Protein AF-K9SYT4-F1 (afdb_monomer_lite)

Sequence (67 aa):
MKDFFINVSRYPTYLLSLILGIFIAFFDSLKPWFKNPVTAIAIVGILAGGFAFIAFTLRAMLGLSAA

Foldseek 3Di:
DVVVVVVVVCVVVVVVVVVVVVVVVVVVVCVVQVVDVVSVVVVVCCVVVVVVVVVVVVCVVVVVPDD

Radius of gyration: 21.12 Å; chains: 1; bounding box: 42×25×54 Å

Structure (mmCIF, N/CA/C/O backbone):
data_AF-K9SYT4-F1
#
_entry.id   AF-K9SYT4-F1
#
loop_
_atom_site.group_PDB
_atom_site.id
_atom_site.type_symbol
_atom_site.label_atom_id
_atom_site.label_alt_id
_atom_site.label_comp_id
_atom_site.label_asym_id
_atom_site.label_entity_id
_atom_site.label_seq_id
_atom_site.pdbx_PDB_ins_code
_atom_site.Cartn_x
_atom_site.Cartn_y
_atom_site.Cartn_z
_atom_site.occupancy
_atom_site.B_iso_or_equiv
_atom_site.auth_seq_id
_atom_site.auth_comp_id
_atom_site.auth_asym_id
_atom_site.auth_atom_id
_atom_site.pdbx_PDB_model_num
ATOM 1 N N . MET A 1 1 ? 2.416 16.150 35.882 1.00 80.31 1 MET A N 1
ATOM 2 C CA . MET A 1 1 ? 3.199 15.465 34.822 1.00 80.31 1 MET A CA 1
ATOM 3 C C . MET A 1 1 ? 2.583 14.129 34.406 1.00 80.31 1 MET A C 1
ATOM 5 O O . MET A 1 1 ? 2.420 13.918 33.216 1.00 80.31 1 MET A O 1
ATOM 9 N N . LYS A 1 2 ? 2.207 13.238 35.337 1.00 83.69 2 LYS A N 1
ATOM 10 C CA . LYS A 1 2 ? 1.630 11.915 35.016 1.00 83.69 2 LYS A CA 1
ATOM 11 C C . LYS A 1 2 ? 0.382 11.983 34.120 1.00 83.69 2 LYS A C 1
ATOM 13 O O . LYS A 1 2 ? 0.325 11.287 33.112 1.00 83.69 2 LYS A O 1
ATOM 18 N N . ASP A 1 3 ? -0.555 12.877 34.426 1.00 87.62 3 ASP A N 1
ATOM 19 C CA . ASP A 1 3 ? -1.799 13.018 33.652 1.00 87.62 3 ASP A CA 1
ATOM 20 C C . ASP A 1 3 ? -1.569 13.542 32.228 1.00 87.62 3 ASP A C 1
ATOM 22 O O . ASP A 1 3 ? -2.274 13.152 31.302 1.00 87.62 3 ASP A O 1
ATOM 26 N N . PHE A 1 4 ? -0.526 14.356 32.024 1.00 88.88 4 PHE A N 1
ATOM 27 C CA . PHE A 1 4 ? -0.129 14.831 30.697 1.00 88.88 4 PHE A CA 1
ATOM 28 C C . PHE A 1 4 ? 0.299 13.663 29.802 1.00 88.88 4 PHE A C 1
ATOM 30 O O . PHE A 1 4 ? -0.228 13.507 28.704 1.00 88.88 4 PHE A O 1
ATOM 37 N N . PHE A 1 5 ? 1.189 12.792 30.288 1.00 90.38 5 PHE A N 1
ATOM 38 C CA . PHE A 1 5 ? 1.654 11.638 29.513 1.00 90.38 5 PHE A CA 1
ATOM 39 C C . PHE A 1 5 ? 0.548 10.603 29.270 1.00 90.38 5 PHE A C 1
ATOM 41 O O . PHE A 1 5 ? 0.497 10.026 28.187 1.00 90.38 5 PHE A O 1
ATOM 48 N N . ILE A 1 6 ? -0.368 10.408 30.228 1.00 91.06 6 ILE A N 1
ATOM 49 C CA . ILE A 1 6 ? -1.550 9.545 30.050 1.00 91.06 6 ILE A CA 1
ATOM 50 C C . ILE A 1 6 ? -2.480 10.095 28.966 1.00 91.06 6 ILE A C 1
ATOM 52 O O . ILE A 1 6 ? -3.070 9.324 28.212 1.00 91.06 6 ILE A O 1
ATOM 56 N N . ASN A 1 7 ? -2.639 11.416 28.878 1.00 89.44 7 ASN A N 1
ATOM 57 C CA . ASN A 1 7 ? -3.477 12.011 27.845 1.00 89.44 7 ASN A CA 1
ATOM 58 C C . ASN A 1 7 ? -2.788 11.972 26.471 1.00 89.44 7 ASN A C 1
ATOM 60 O O . ASN A 1 7 ? -3.427 11.666 25.467 1.00 89.44 7 ASN A O 1
ATOM 64 N N . VAL A 1 8 ? -1.472 12.205 26.429 1.00 91.38 8 VAL A N 1
ATOM 65 C CA . VAL A 1 8 ? -0.678 12.158 25.193 1.00 91.38 8 VAL A CA 1
ATOM 66 C C . VAL A 1 8 ? -0.618 10.749 24.598 1.00 91.38 8 VAL A C 1
ATOM 68 O O . VAL A 1 8 ? -0.733 10.591 23.383 1.00 91.38 8 VAL A O 1
ATOM 71 N N . SER A 1 9 ? -0.513 9.710 25.430 1.00 91.38 9 SER A N 1
ATOM 72 C CA . SER A 1 9 ? -0.456 8.319 24.961 1.00 91.38 9 SER A CA 1
ATOM 73 C C . SER A 1 9 ? -1.750 7.824 24.301 1.00 91.38 9 SER A C 1
ATOM 75 O O . SER A 1 9 ? -1.737 6.772 23.666 1.00 91.38 9 SER A O 1
ATOM 77 N N . ARG A 1 10 ? -2.855 8.579 24.392 1.00 91.25 10 ARG A N 1
ATOM 78 C CA . ARG A 1 10 ? -4.125 8.266 23.712 1.00 91.25 10 ARG A CA 1
ATOM 79 C C . ARG A 1 10 ? -4.163 8.732 22.257 1.00 91.25 10 ARG A C 1
ATOM 81 O O . ARG A 1 10 ? -4.883 8.135 21.460 1.00 91.25 10 ARG A O 1
ATOM 88 N N . TYR A 1 11 ? -3.396 9.763 21.891 1.00 92.44 11 TYR A N 1
ATOM 89 C CA . TYR A 1 11 ? -3.392 10.289 20.521 1.00 92.44 11 TYR A CA 1
ATOM 90 C C . TYR A 1 11 ? -2.996 9.254 19.462 1.00 92.44 11 TYR A C 1
ATOM 92 O O . TYR A 1 11 ? -3.688 9.197 18.445 1.00 92.44 11 TYR A O 1
ATOM 100 N N . PRO A 1 12 ? -1.969 8.403 19.669 1.00 93.19 12 PRO A N 1
ATOM 101 C CA . PRO A 1 12 ? -1.655 7.335 18.724 1.00 93.19 12 PRO A CA 1
ATOM 102 C C . PRO A 1 12 ? -2.852 6.423 18.451 1.00 93.19 12 PRO A C 1
ATOM 104 O O . PRO A 1 12 ? -3.127 6.106 17.298 1.00 93.19 12 PRO A O 1
ATOM 107 N N . THR A 1 13 ? -3.611 6.057 19.487 1.00 92.88 13 THR A N 1
ATOM 108 C CA . THR A 1 13 ? -4.801 5.208 19.349 1.00 92.88 13 THR A CA 1
ATOM 109 C C . THR A 1 13 ? -5.898 5.899 18.545 1.00 92.88 13 THR A C 1
ATOM 111 O O . THR A 1 13 ? -6.493 5.279 17.669 1.00 92.88 13 THR A O 1
ATOM 114 N N . TYR A 1 14 ? -6.152 7.187 18.789 1.00 94.50 14 TYR A N 1
ATOM 115 C CA . TYR A 1 14 ? -7.127 7.944 17.997 1.00 94.50 14 TYR A CA 1
ATOM 116 C C . TYR A 1 14 ? -6.699 8.091 16.538 1.00 94.50 14 TYR A C 1
ATOM 118 O O . TYR A 1 14 ? -7.531 7.958 15.642 1.00 94.50 14 TYR A O 1
ATOM 126 N N . LEU A 1 15 ? -5.407 8.315 16.294 1.00 95.62 15 LEU A N 1
ATOM 127 C CA . LEU A 1 15 ? -4.853 8.387 14.948 1.00 95.62 15 LEU A CA 1
ATOM 128 C C . LEU A 1 15 ? -4.994 7.046 14.219 1.00 95.62 15 LEU A C 1
ATOM 130 O O . LEU A 1 15 ? -5.433 7.022 13.074 1.00 95.62 15 LEU A O 1
ATOM 134 N N . LEU A 1 16 ? -4.691 5.934 14.890 1.00 96.31 16 LEU A N 1
ATOM 135 C CA . LEU A 1 16 ? -4.918 4.586 14.369 1.00 96.31 16 LEU A CA 1
ATOM 136 C C . LEU A 1 16 ? -6.387 4.368 14.005 1.00 96.31 16 LEU A C 1
ATOM 138 O O . LEU A 1 16 ? -6.672 3.958 12.884 1.00 96.31 16 LEU A O 1
ATOM 142 N N . SER A 1 17 ? -7.319 4.695 14.902 1.00 96.50 17 SER A N 1
ATOM 143 C CA . SER A 1 17 ? -8.756 4.573 14.628 1.00 96.50 17 SER A CA 1
ATOM 144 C C . SER A 1 17 ? -9.202 5.430 13.443 1.00 96.50 17 SER A C 1
ATOM 146 O O . SER A 1 17 ? -9.988 4.965 12.621 1.00 96.50 17 SER A O 1
ATOM 148 N N . LEU A 1 18 ? -8.685 6.656 13.320 1.00 96.62 18 LEU A N 1
ATOM 149 C CA . LEU A 1 18 ? -8.966 7.536 12.186 1.00 96.62 18 LEU A CA 1
ATOM 150 C C . LEU A 1 18 ? -8.453 6.930 10.874 1.00 96.62 18 LEU A C 1
ATOM 152 O O . LEU A 1 18 ? -9.208 6.827 9.911 1.00 96.62 18 LEU A O 1
ATOM 156 N N . ILE A 1 19 ? -7.187 6.508 10.847 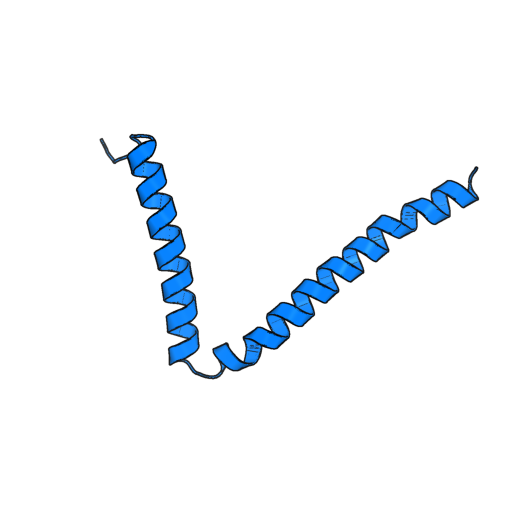1.00 97.19 19 ILE A N 1
ATOM 157 C CA . ILE A 1 19 ? -6.557 5.903 9.669 1.00 97.19 19 ILE A CA 1
ATOM 158 C C . ILE A 1 19 ? -7.333 4.652 9.250 1.00 97.19 19 ILE A C 1
ATOM 160 O O . ILE A 1 19 ? -7.726 4.529 8.092 1.00 97.19 19 ILE A O 1
ATOM 164 N N . LEU A 1 20 ? -7.611 3.749 10.192 1.00 97.50 20 LEU A N 1
ATOM 165 C CA . LEU A 1 20 ? -8.386 2.538 9.929 1.00 97.50 20 LEU A CA 1
ATOM 166 C C . LEU A 1 20 ? -9.793 2.866 9.424 1.00 97.50 20 LEU A C 1
ATOM 168 O O . LEU A 1 20 ? -10.238 2.260 8.454 1.00 97.50 20 LEU A O 1
ATOM 172 N N . GLY A 1 21 ? -10.468 3.850 10.022 1.00 97.06 21 GLY A N 1
ATOM 173 C CA . GLY A 1 21 ? -11.779 4.313 9.569 1.00 97.06 21 GLY A CA 1
ATOM 174 C C . GLY A 1 21 ? -11.762 4.812 8.122 1.00 97.06 21 GLY A C 1
ATOM 175 O O . GLY A 1 21 ? -12.645 4.452 7.345 1.00 97.06 21 GLY A O 1
ATOM 176 N N . ILE A 1 22 ? -10.730 5.569 7.733 1.00 96.81 22 ILE A N 1
ATOM 177 C CA . ILE A 1 22 ? -10.537 6.029 6.349 1.00 96.81 22 ILE A CA 1
ATOM 178 C C . ILE A 1 22 ? -10.366 4.835 5.403 1.00 96.81 22 ILE A C 1
ATOM 180 O O . ILE A 1 22 ? -11.039 4.772 4.374 1.00 96.81 22 ILE A O 1
ATOM 184 N N . PHE A 1 23 ? -9.509 3.871 5.752 1.00 96.62 23 PHE A N 1
ATOM 185 C CA . PHE A 1 23 ? -9.313 2.675 4.930 1.00 96.62 23 PHE A CA 1
ATOM 186 C C . PHE A 1 23 ? -10.602 1.861 4.791 1.00 96.62 23 PHE A C 1
ATOM 188 O O . PHE A 1 23 ? -10.946 1.465 3.679 1.00 96.62 23 PHE A O 1
ATOM 195 N N . ILE A 1 24 ? -11.346 1.651 5.879 1.00 96.12 24 ILE A N 1
ATOM 196 C CA . ILE A 1 24 ? -12.625 0.927 5.850 1.00 96.12 24 ILE A CA 1
ATOM 197 C C . ILE A 1 24 ? -13.622 1.634 4.923 1.00 96.12 24 ILE A C 1
ATOM 199 O O . ILE A 1 24 ? -14.154 0.995 4.018 1.00 96.12 24 ILE A O 1
ATOM 203 N N . ALA A 1 25 ? -13.822 2.947 5.080 1.00 95.81 25 ALA A N 1
ATOM 204 C CA . ALA A 1 25 ? -14.747 3.720 4.246 1.00 95.81 25 ALA A CA 1
ATOM 205 C C . ALA A 1 25 ? -14.354 3.708 2.757 1.00 95.81 25 ALA A C 1
ATOM 207 O O . ALA A 1 25 ? -15.210 3.599 1.870 1.00 95.81 25 ALA A O 1
ATOM 208 N N . PHE A 1 26 ? -13.051 3.778 2.475 1.00 94.62 26 PHE A N 1
ATOM 209 C CA . PHE A 1 26 ? -12.519 3.647 1.125 1.00 94.62 26 PHE A CA 1
ATOM 210 C C . PHE A 1 26 ? -12.836 2.265 0.536 1.00 94.62 26 PHE A C 1
ATOM 212 O O . PHE A 1 26 ? -13.469 2.180 -0.516 1.00 94.62 26 PHE A O 1
ATOM 219 N N . PHE A 1 27 ? -12.478 1.175 1.223 1.00 91.50 27 PHE A N 1
ATOM 220 C CA . PHE A 1 27 ? -12.731 -0.181 0.724 1.00 91.50 27 PHE A CA 1
ATOM 221 C C . PHE A 1 27 ? -14.225 -0.500 0.602 1.00 91.50 27 PHE A C 1
ATOM 223 O O . PHE A 1 27 ? -14.622 -1.163 -0.358 1.00 91.50 27 PHE A O 1
ATOM 230 N N . ASP A 1 28 ? -15.065 0.006 1.505 1.00 93.69 28 ASP A N 1
ATOM 231 C CA . ASP A 1 28 ? -16.521 -0.115 1.405 1.00 93.69 28 ASP A CA 1
ATOM 232 C C . ASP A 1 28 ? -17.067 0.522 0.126 1.00 93.69 28 ASP A C 1
ATOM 234 O O . ASP A 1 28 ? -17.923 -0.065 -0.539 1.00 93.69 28 ASP A O 1
ATOM 238 N N . SER A 1 29 ? -16.513 1.668 -0.271 1.00 89.06 29 SER A N 1
ATOM 239 C CA . SER A 1 29 ? -16.871 2.341 -1.523 1.00 89.06 29 SER A CA 1
ATOM 240 C C . SER A 1 29 ? -16.429 1.551 -2.764 1.00 89.06 29 SER A C 1
ATOM 242 O O . SER A 1 29 ? -17.074 1.636 -3.810 1.00 89.06 29 SER A O 1
ATOM 244 N N . LEU A 1 30 ? -15.368 0.741 -2.655 1.00 88.12 30 LEU A N 1
ATOM 245 C CA . LEU A 1 30 ? -14.879 -0.126 -3.734 1.00 88.12 30 LEU A CA 1
ATOM 246 C C . LEU A 1 30 ? -15.637 -1.462 -3.835 1.00 88.12 30 LEU A C 1
ATOM 248 O O . LEU A 1 30 ? -15.682 -2.049 -4.918 1.00 88.12 30 LEU A O 1
ATOM 252 N N . LYS A 1 31 ? -16.273 -1.950 -2.760 1.00 87.62 31 LYS A N 1
ATOM 253 C CA . LYS A 1 31 ? -17.008 -3.237 -2.752 1.00 87.62 31 LYS A CA 1
ATOM 254 C C . LYS A 1 31 ? -17.974 -3.435 -3.935 1.00 87.62 31 LYS A C 1
ATOM 256 O O . LYS A 1 31 ? -17.990 -4.538 -4.482 1.00 87.62 31 LYS A O 1
ATOM 261 N N . PRO A 1 32 ? -18.779 -2.442 -4.371 1.00 87.88 32 PRO A N 1
ATOM 262 C CA . PRO A 1 32 ? -19.707 -2.622 -5.489 1.00 87.88 32 PRO A CA 1
ATOM 263 C C . PRO A 1 32 ? -19.015 -2.969 -6.810 1.00 87.88 32 PRO A C 1
ATOM 265 O O . PRO A 1 32 ? -19.589 -3.678 -7.632 1.00 87.88 32 PRO A O 1
ATOM 268 N N . TRP A 1 33 ? -17.778 -2.513 -7.004 1.00 86.62 33 TRP A N 1
ATOM 269 C CA . TRP A 1 33 ? -17.028 -2.692 -8.243 1.00 86.62 33 TRP A CA 1
ATOM 270 C C . TRP A 1 33 ? -16.565 -4.141 -8.408 1.00 86.62 33 TRP A C 1
ATOM 272 O O . TRP A 1 33 ? -16.486 -4.640 -9.524 1.00 86.62 33 TRP A O 1
ATOM 282 N N . PHE A 1 34 ? -16.357 -4.853 -7.298 1.00 86.62 34 PHE A N 1
ATOM 283 C CA . PHE A 1 34 ? -16.015 -6.276 -7.300 1.00 86.62 34 PHE A CA 1
ATOM 284 C C . PHE A 1 34 ? -17.224 -7.203 -7.491 1.00 86.62 34 PHE A C 1
ATOM 286 O O . PHE A 1 34 ? -17.042 -8.407 -7.655 1.00 86.62 34 PHE A O 1
ATOM 293 N N . LYS A 1 35 ? -18.460 -6.676 -7.505 1.00 89.62 35 LYS A N 1
ATOM 294 C CA . LYS A 1 35 ? -19.662 -7.481 -7.795 1.00 89.62 35 LYS A CA 1
ATOM 295 C C . LYS A 1 35 ? -19.762 -7.879 -9.267 1.00 89.62 35 LYS A C 1
ATOM 297 O O . LYS A 1 35 ? -20.384 -8.890 -9.576 1.00 89.62 35 LYS A O 1
ATOM 302 N N . ASN A 1 36 ? -19.182 -7.084 -10.167 1.00 91.62 36 ASN A N 1
ATOM 303 C CA . ASN A 1 36 ? -19.117 -7.411 -11.585 1.00 91.62 36 ASN A CA 1
ATOM 304 C C . ASN A 1 36 ? -17.742 -8.029 -11.900 1.00 91.62 36 AS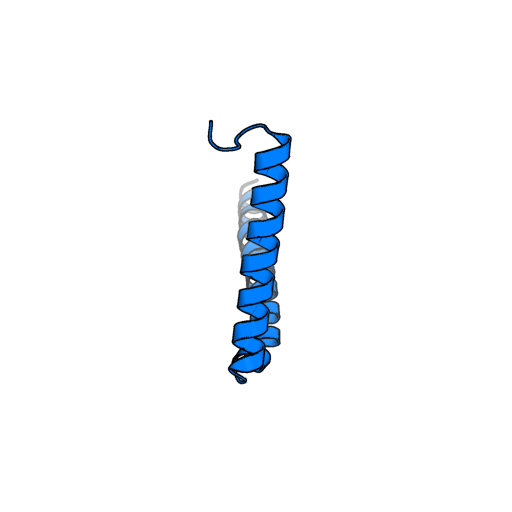N A C 1
ATOM 306 O O . ASN A 1 36 ? -16.728 -7.346 -11.722 1.00 91.62 36 ASN A O 1
ATOM 310 N N . PRO A 1 37 ? -17.681 -9.283 -12.390 1.00 89.56 37 PRO A N 1
ATOM 311 C CA . PRO A 1 37 ? -16.413 -9.953 -12.678 1.00 89.56 37 PRO A CA 1
ATOM 312 C C . PRO A 1 37 ? -15.561 -9.191 -13.701 1.00 89.56 37 PRO A C 1
ATOM 314 O O . PRO A 1 37 ? -14.340 -9.177 -13.580 1.00 89.56 37 PRO A O 1
ATOM 317 N N . VAL A 1 38 ? -16.179 -8.495 -14.661 1.00 94.75 38 VAL A N 1
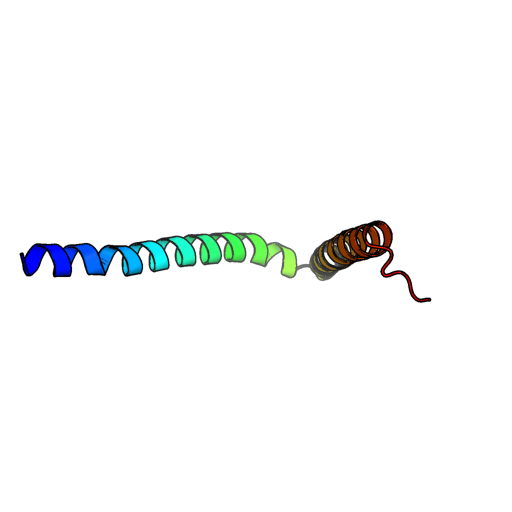ATOM 318 C CA . VAL A 1 38 ? -15.453 -7.704 -15.669 1.00 94.75 38 VAL A CA 1
ATOM 319 C C . VAL A 1 38 ? -14.734 -6.524 -15.019 1.00 94.75 38 VAL A C 1
ATOM 321 O O . VAL A 1 38 ? -13.543 -6.323 -15.247 1.00 94.75 38 VAL A O 1
ATOM 324 N N . THR A 1 39 ? -15.431 -5.768 -14.170 1.00 93.00 39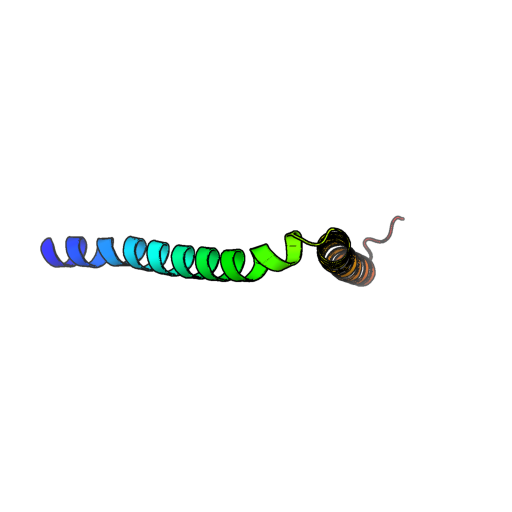 T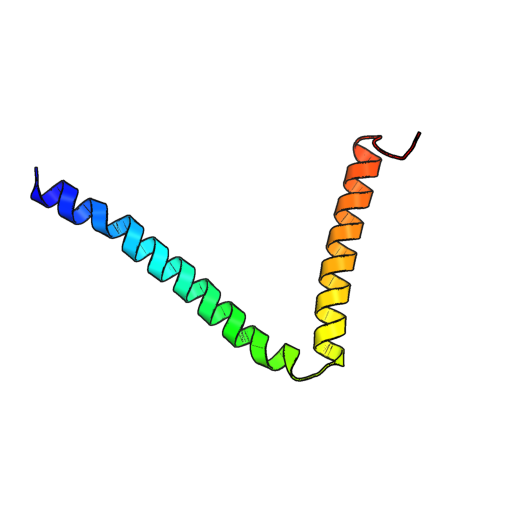HR A N 1
ATOM 325 C CA . THR A 1 39 ? -14.854 -4.620 -13.460 1.00 93.00 39 THR A CA 1
ATOM 326 C C . THR A 1 39 ? -13.761 -5.063 -12.488 1.00 93.00 39 THR A C 1
ATOM 328 O O . THR A 1 39 ? -12.719 -4.415 -12.406 1.00 93.00 39 THR A O 1
ATOM 331 N N . ALA A 1 40 ? -13.946 -6.199 -11.808 1.00 90.44 40 ALA A N 1
ATOM 332 C CA . ALA A 1 40 ? -12.926 -6.780 -10.939 1.00 90.44 40 ALA A CA 1
ATOM 333 C C . ALA A 1 40 ? -11.641 -7.124 -11.715 1.00 90.44 40 ALA A C 1
ATOM 335 O O . ALA A 1 40 ? -10.549 -6.726 -11.307 1.00 90.44 40 ALA A O 1
ATOM 336 N N . ILE A 1 41 ? -11.769 -7.804 -12.860 1.00 94.62 41 ILE A N 1
ATOM 337 C CA . ILE A 1 41 ? -10.632 -8.147 -13.729 1.00 94.62 41 ILE A CA 1
ATOM 338 C C . ILE A 1 41 ? -9.958 -6.881 -14.268 1.00 94.62 41 ILE A C 1
ATOM 340 O O . ILE A 1 41 ? -8.732 -6.806 -14.273 1.00 94.62 41 ILE A O 1
ATOM 344 N N . ALA A 1 42 ? -10.732 -5.870 -14.670 1.00 94.88 42 ALA A N 1
ATOM 345 C CA . ALA A 1 42 ? -10.189 -4.603 -15.154 1.00 94.88 42 ALA A CA 1
ATOM 346 C C . ALA A 1 42 ? -9.351 -3.887 -14.080 1.00 94.88 42 ALA A C 1
ATOM 348 O O . ALA A 1 42 ? -8.239 -3.448 -14.370 1.00 94.88 42 ALA A O 1
ATOM 349 N N . ILE A 1 43 ? -9.837 -3.821 -12.834 1.00 93.31 43 ILE A N 1
ATOM 350 C CA . ILE A 1 43 ? -9.092 -3.230 -11.710 1.00 93.31 43 ILE A CA 1
ATOM 351 C C . ILE A 1 43 ? -7.777 -3.977 -11.482 1.00 93.31 43 ILE A C 1
ATOM 353 O O . ILE A 1 43 ? -6.720 -3.353 -11.397 1.00 93.31 43 ILE A O 1
ATOM 357 N N . VAL A 1 44 ? -7.825 -5.310 -11.415 1.00 94.00 44 VAL A N 1
ATOM 358 C CA . VAL A 1 44 ? -6.624 -6.131 -11.205 1.00 94.00 44 VAL A CA 1
ATOM 359 C C . VAL A 1 44 ? -5.640 -5.966 -12.362 1.00 94.00 44 VAL A C 1
ATOM 361 O O . VAL A 1 44 ? -4.446 -5.799 -12.125 1.00 94.00 44 VAL A O 1
ATOM 364 N N . GLY A 1 45 ? -6.129 -5.951 -13.603 1.00 96.56 45 GLY A N 1
ATOM 365 C CA . GLY A 1 45 ? -5.312 -5.750 -14.796 1.00 96.56 45 GLY A CA 1
ATOM 366 C C . GLY A 1 45 ? -4.620 -4.388 -14.815 1.00 96.56 45 GLY A C 1
ATOM 367 O O . GLY A 1 45 ? -3.427 -4.320 -15.099 1.00 96.56 45 GLY A O 1
ATOM 368 N N . ILE A 1 46 ? -5.328 -3.315 -14.447 1.00 96.38 46 ILE A N 1
ATOM 369 C CA . ILE A 1 46 ? -4.747 -1.968 -14.340 1.00 96.38 46 ILE A CA 1
ATOM 370 C C . ILE A 1 46 ? -3.693 -1.916 -13.232 1.00 96.38 46 ILE A C 1
ATOM 372 O O . ILE A 1 46 ? -2.617 -1.363 -13.449 1.00 96.38 46 ILE A O 1
ATOM 376 N N . LEU A 1 47 ? -3.962 -2.503 -12.063 1.00 96.44 47 LEU A N 1
ATOM 377 C CA . LEU A 1 47 ? -3.009 -2.514 -10.950 1.00 96.44 47 LEU A CA 1
ATOM 378 C C . LEU A 1 47 ? -1.745 -3.308 -11.294 1.00 96.44 47 LEU A C 1
ATOM 380 O O . LEU A 1 47 ? -0.637 -2.799 -11.132 1.00 96.44 47 LEU A O 1
ATOM 384 N N . ALA A 1 48 ? -1.901 -4.529 -11.805 1.00 97.50 48 ALA A N 1
ATOM 385 C CA . ALA A 1 48 ? -0.780 -5.376 -12.197 1.00 97.50 48 ALA A CA 1
ATOM 386 C C . ALA A 1 48 ? 0.000 -4.770 -13.371 1.00 97.50 48 ALA A C 1
ATOM 388 O O . ALA A 1 48 ? 1.227 -4.724 -13.334 1.00 97.50 48 ALA A O 1
ATOM 389 N N . GLY A 1 49 ? -0.702 -4.262 -14.386 1.00 98.00 49 GLY A N 1
ATOM 390 C CA . GLY A 1 49 ? -0.104 -3.623 -15.555 1.00 98.00 49 GLY A CA 1
ATOM 391 C C . GLY A 1 49 ? 0.628 -2.330 -15.207 1.00 98.00 49 GLY A C 1
ATOM 392 O O . GLY A 1 49 ? 1.761 -2.141 -15.636 1.00 98.00 49 GLY A O 1
ATOM 393 N N . GLY A 1 50 ? 0.031 -1.471 -14.379 1.00 97.69 50 GLY A N 1
ATOM 394 C CA . GLY A 1 50 ? 0.664 -0.244 -13.895 1.00 97.69 50 GLY A CA 1
ATOM 395 C C . GLY A 1 50 ? 1.890 -0.530 -13.030 1.00 97.69 50 GLY A C 1
ATOM 396 O O . GLY A 1 50 ? 2.937 0.090 -13.218 1.00 97.69 50 GLY A O 1
ATOM 397 N N . PHE A 1 51 ? 1.800 -1.517 -12.135 1.00 97.75 51 PHE A N 1
ATOM 398 C CA . PHE A 1 51 ? 2.944 -1.951 -11.336 1.00 97.75 51 PHE A CA 1
ATOM 399 C C . PHE A 1 51 ? 4.066 -2.520 -12.212 1.00 97.75 51 PHE A C 1
ATOM 401 O O . PHE A 1 51 ? 5.218 -2.120 -12.061 1.00 97.75 51 PHE A O 1
ATOM 408 N N . ALA A 1 52 ? 3.737 -3.402 -13.159 1.00 97.50 52 ALA A N 1
ATOM 409 C CA . ALA A 1 52 ? 4.700 -3.962 -14.103 1.00 97.50 52 ALA A CA 1
ATOM 410 C C . ALA A 1 52 ? 5.345 -2.872 -14.968 1.00 97.50 52 ALA A C 1
ATOM 412 O O . ALA A 1 52 ? 6.560 -2.878 -15.138 1.00 97.50 52 ALA A O 1
ATOM 413 N N . PHE A 1 53 ? 4.560 -1.907 -15.457 1.00 97.62 53 PHE A N 1
ATOM 414 C CA . PHE A 1 53 ? 5.055 -0.758 -16.211 1.00 97.62 53 PHE A CA 1
ATOM 415 C C . PHE A 1 53 ? 6.102 0.017 -15.407 1.00 97.62 53 PHE A C 1
ATOM 417 O O . PHE A 1 53 ? 7.235 0.152 -15.861 1.00 97.62 53 PHE A O 1
ATOM 424 N N . ILE A 1 54 ? 5.768 0.436 -14.181 1.00 97.62 54 ILE A N 1
ATOM 425 C CA . ILE A 1 54 ? 6.703 1.153 -13.302 1.00 97.62 54 ILE A CA 1
ATOM 426 C C . ILE A 1 54 ? 7.945 0.299 -13.02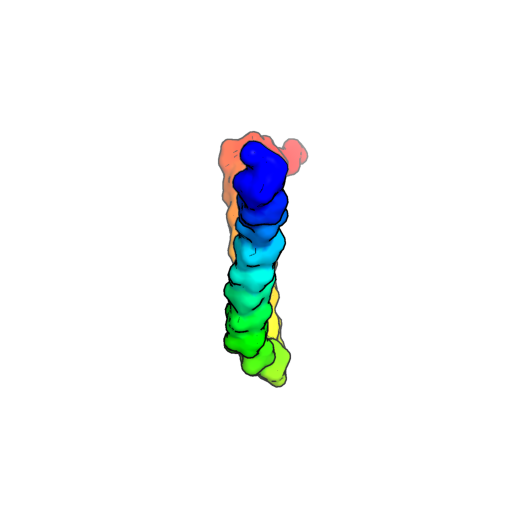4 1.00 97.62 54 ILE A C 1
ATOM 428 O O . ILE A 1 54 ? 9.067 0.787 -13.155 1.00 97.62 54 ILE A O 1
ATOM 432 N N . ALA A 1 55 ? 7.765 -0.976 -12.673 1.00 96.06 55 ALA A N 1
ATOM 433 C CA . ALA A 1 55 ? 8.866 -1.881 -12.363 1.00 96.06 55 ALA A CA 1
ATOM 434 C C . ALA A 1 55 ? 9.818 -2.055 -13.554 1.00 96.06 55 ALA A C 1
ATOM 436 O O . ALA A 1 55 ? 11.033 -1.970 -13.381 1.00 96.06 55 ALA A O 1
ATOM 437 N N . PHE A 1 56 ? 9.294 -2.253 -14.765 1.00 95.62 56 PHE A N 1
ATOM 438 C CA . PHE A 1 56 ? 10.106 -2.384 -15.973 1.00 95.62 56 PHE A CA 1
ATOM 439 C C . PHE A 1 56 ? 10.791 -1.077 -16.357 1.00 95.62 56 PHE A C 1
ATOM 441 O O . PHE A 1 56 ? 11.972 -1.108 -16.700 1.00 95.62 56 PHE A O 1
ATOM 448 N N . THR A 1 57 ? 10.109 0.064 -16.243 1.00 96.00 57 THR A N 1
ATOM 449 C CA . THR A 1 57 ? 10.723 1.376 -16.477 1.00 96.00 57 THR A CA 1
ATOM 450 C C . THR A 1 57 ? 11.879 1.621 -15.512 1.00 96.00 57 THR A C 1
ATOM 452 O O . THR A 1 57 ? 12.982 1.934 -15.954 1.00 96.00 57 THR A O 1
ATOM 455 N N . LEU A 1 58 ? 11.669 1.413 -14.210 1.00 96.44 58 LEU A N 1
ATOM 456 C CA . LEU A 1 58 ? 12.727 1.562 -13.209 1.00 96.44 58 LEU A CA 1
ATOM 457 C C . LEU A 1 58 ? 13.874 0.584 -13.458 1.00 96.44 58 LEU A C 1
ATOM 459 O O . LEU A 1 58 ? 15.036 0.976 -13.421 1.00 96.44 58 LEU A O 1
ATOM 463 N N . ARG A 1 59 ? 13.569 -0.678 -13.772 1.00 94.62 59 ARG A N 1
ATOM 464 C CA . ARG A 1 59 ? 14.583 -1.690 -14.086 1.00 94.62 59 ARG A CA 1
ATOM 465 C C . ARG A 1 59 ? 15.436 -1.286 -15.291 1.00 94.62 59 ARG A C 1
ATOM 467 O O . ARG A 1 59 ? 16.651 -1.465 -15.249 1.00 94.62 59 ARG A O 1
ATOM 474 N N . ALA A 1 60 ? 14.816 -0.731 -16.332 1.00 94.00 60 ALA A N 1
ATOM 475 C CA . ALA A 1 60 ? 15.512 -0.221 -17.509 1.00 94.00 60 ALA A CA 1
ATOM 476 C C . ALA A 1 60 ? 16.387 0.996 -17.169 1.00 94.00 60 ALA A C 1
ATOM 478 O O . ALA A 1 60 ? 17.555 1.027 -17.548 1.00 94.00 60 ALA A O 1
ATOM 479 N N . MET A 1 61 ? 15.861 1.955 -16.400 1.00 95.88 61 MET A N 1
ATOM 480 C CA . MET A 1 61 ? 16.606 3.142 -15.955 1.00 95.88 61 MET A CA 1
ATOM 481 C C . MET A 1 61 ? 17.809 2.794 -15.073 1.00 95.88 61 MET A C 1
ATOM 483 O O . MET A 1 61 ? 18.835 3.463 -15.140 1.00 95.88 61 MET A O 1
ATOM 487 N N . LEU A 1 62 ? 17.693 1.743 -14.262 1.00 95.19 62 LEU A N 1
ATOM 488 C CA . LEU A 1 62 ? 18.757 1.269 -13.378 1.00 95.19 62 LEU A CA 1
ATOM 489 C C . LEU A 1 62 ? 19.742 0.312 -14.071 1.00 95.19 62 LEU A C 1
ATOM 491 O O . LEU A 1 62 ? 20.654 -0.186 -13.417 1.00 95.19 62 LEU A O 1
ATOM 495 N N . GLY A 1 63 ? 19.562 0.014 -15.364 1.00 90.12 63 GLY A N 1
ATOM 496 C CA . GLY A 1 63 ? 20.434 -0.914 -16.094 1.00 90.12 63 GLY A CA 1
ATOM 497 C C . GLY A 1 63 ? 20.366 -2.361 -15.590 1.00 90.12 63 GLY A C 1
ATOM 498 O O . GLY A 1 63 ? 21.249 -3.156 -15.878 1.00 90.12 63 GLY A O 1
ATOM 499 N N . LEU A 1 64 ? 19.308 -2.722 -14.856 1.00 88.31 64 LEU A N 1
ATOM 500 C CA . LEU A 1 64 ? 19.092 -4.053 -14.271 1.00 88.31 64 LEU A CA 1
ATOM 501 C C . LEU A 1 64 ? 18.422 -5.030 -15.257 1.00 88.31 64 LEU A C 1
ATOM 503 O O . LEU A 1 64 ? 17.920 -6.091 -14.861 1.00 88.31 64 LEU A O 1
ATOM 507 N N . SER A 1 65 ? 18.342 -4.649 -16.537 1.00 76.56 65 SER A N 1
ATOM 508 C CA . SER A 1 65 ? 17.976 -5.542 -17.640 1.00 76.56 65 SER A CA 1
ATOM 509 C C . SER A 1 65 ? 18.860 -6.784 -17.576 1.00 76.56 65 SER A C 1
ATOM 511 O O . SER A 1 65 ? 20.040 -6.666 -17.268 1.00 76.56 65 SER A O 1
ATOM 513 N N . ALA A 1 66 ? 18.283 -7.969 -17.794 1.00 66.00 66 ALA A N 1
ATOM 514 C CA . ALA A 1 66 ? 19.053 -9.211 -17.791 1.00 66.00 66 ALA A CA 1
ATOM 515 C C . ALA A 1 66 ? 20.285 -9.040 -18.695 1.00 66.00 66 ALA A C 1
ATOM 517 O O . ALA A 1 66 ? 20.143 -8.516 -19.802 1.00 66.00 66 ALA A O 1
ATOM 518 N N . ALA A 1 67 ? 21.455 -9.389 -18.151 1.00 56.84 67 ALA A N 1
ATOM 519 C CA . ALA A 1 67 ? 22.711 -9.451 -18.889 1.00 56.84 67 ALA A CA 1
ATOM 520 C C . ALA A 1 67 ? 22.591 -10.410 -20.079 1.00 56.84 67 ALA A C 1
ATOM 522 O O . ALA A 1 67 ? 21.860 -11.421 -19.936 1.00 56.84 67 ALA A O 1
#

pLDDT: mean 92.04, std 6.92, range [56.84, 98.0]

Secondary structure (DSSP, 8-state):
-HHHHHHHTTHHHHHHHHHHHHHHHHHHHHGGGGGSHHHHHHHHHHHHHHHHHHHHHHHHHTT-S--